Protein AF-A0A433JYF0-F1 (afdb_monomer_lite)

Radius of gyration: 20.06 Å; chains: 1; bounding box: 49×41×61 Å

pLDDT: mean 75.92, std 10.59, range [36.78, 89.0]

Secondary structure (DSSP, 8-state):
-----GGG--TT-HHHHHHHHHHHHHHHHHHHHHHHHHH----S-HHHHHHHHHHHHHHHHHHHHHHH-SS------HHHHHHHHIIIIIIHHHHHHHHHHHHHHS-HHHHHHHHHHHHHHHHHHHHHHT-PPPPHHHHHHHHHHHHHHHHHHHH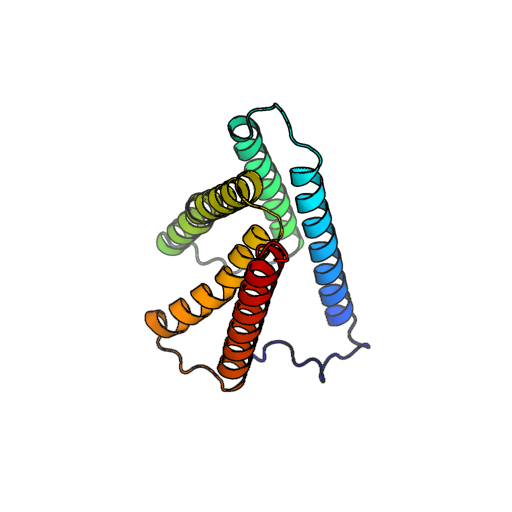HHHHTS---

Foldseek 3Di:
DDDDDVVPQPVPDPVSVVVVVVVVVVVVVVVVVLVCCQVCPDPDDPVVCVVVVLVVVVVVVVVVCVVVPVDDPDPPDPVVVVVCCCCSPVVVVVVVVVLSVCSVPDDPLSSVLVVLVVVLVVVVCCCVPVVDDDDPVNVVVSVVSVVVSVVSVVVVVVVPDDDD

Sequence (164 aa):
MVLFNPLDINWHDHNQLMGSAALLLSSILWALAILHVRFTASKSSIRELMPWHLLVGTIIIAISALFLEPHPIIHWTAFSIGLTLYIGIVATALAFWGAVEISQRFPAITTSLALTGVPIIGIICSLFLLGEKPSLFVLISLSMLIIGLICVIVGDYQEKKPNT

Structure (mmCIF, N/CA/C/O backbone):
data_AF-A0A433JYF0-F1
#
_entry.id   AF-A0A433JYF0-F1
#
loop_
_atom_site.group_PDB
_atom_site.id
_atom_site.type_symbol
_atom_site.label_atom_id
_atom_site.label_alt_id
_atom_site.label_comp_id
_atom_site.label_asym_id
_atom_site.label_entity_id
_atom_site.label_seq_id
_atom_site.pdbx_PDB_ins_code
_atom_site.Cartn_x
_atom_site.Cartn_y
_atom_site.Cartn_z
_atom_site.occupancy
_atom_site.B_iso_or_equiv
_atom_site.auth_seq_id
_atom_site.auth_comp_id
_atom_site.auth_asym_id
_atom_site.auth_atom_id
_atom_site.pdbx_PDB_model_num
ATOM 1 N N . MET A 1 1 ? 15.357 -13.493 -7.190 1.00 36.78 1 MET A N 1
ATOM 2 C CA . MET A 1 1 ? 14.942 -12.265 -6.485 1.00 36.78 1 MET A CA 1
ATOM 3 C C . MET A 1 1 ? 14.853 -12.598 -5.008 1.00 36.78 1 MET A C 1
ATOM 5 O O . MET A 1 1 ? 13.913 -13.264 -4.599 1.00 36.78 1 MET A O 1
ATOM 9 N N . VAL A 1 2 ? 15.893 -12.266 -4.244 1.00 38.47 2 VAL A N 1
ATOM 10 C CA . VAL A 1 2 ? 15.907 -12.481 -2.792 1.00 38.47 2 VAL A CA 1
ATOM 11 C C . VAL A 1 2 ? 15.173 -11.297 -2.176 1.00 38.47 2 VAL A C 1
ATOM 13 O O . VAL A 1 2 ? 15.643 -10.166 -2.225 1.00 38.47 2 VAL A O 1
ATOM 16 N N . LEU A 1 3 ? 13.961 -11.566 -1.703 1.00 49.19 3 LEU A N 1
ATOM 17 C CA . LEU A 1 3 ? 13.145 -10.653 -0.918 1.00 49.19 3 LEU A CA 1
ATOM 18 C C . LEU A 1 3 ? 13.937 -10.322 0.359 1.00 49.19 3 LEU A C 1
ATOM 20 O O . LEU A 1 3 ? 14.203 -11.241 1.122 1.00 49.19 3 LEU A O 1
ATOM 24 N N . PHE A 1 4 ? 14.374 -9.064 0.516 1.00 50.41 4 PHE A N 1
ATOM 25 C CA . PHE A 1 4 ? 14.951 -8.460 1.732 1.00 50.41 4 PHE A CA 1
ATOM 26 C C . PHE A 1 4 ? 15.444 -9.468 2.793 1.00 50.41 4 PHE A C 1
ATOM 28 O O . PHE A 1 4 ? 14.679 -9.884 3.662 1.00 50.41 4 PHE A O 1
ATOM 35 N N . ASN A 1 5 ? 16.724 -9.851 2.748 1.00 55.81 5 ASN A N 1
ATOM 36 C CA . ASN A 1 5 ? 17.350 -10.558 3.864 1.00 55.81 5 ASN A CA 1
ATOM 37 C C . ASN A 1 5 ? 17.793 -9.511 4.906 1.00 55.81 5 ASN A C 1
ATOM 39 O O . ASN A 1 5 ? 18.733 -8.765 4.633 1.00 55.81 5 ASN A O 1
ATOM 43 N N . PRO A 1 6 ? 17.155 -9.411 6.088 1.00 59.88 6 PRO A N 1
ATOM 44 C CA . PRO A 1 6 ? 17.517 -8.413 7.099 1.00 59.88 6 PRO A CA 1
ATOM 45 C C . PRO A 1 6 ? 18.937 -8.607 7.656 1.00 59.88 6 PRO A C 1
ATOM 47 O O . PRO A 1 6 ? 19.481 -7.690 8.264 1.00 59.88 6 PRO A O 1
ATOM 50 N N . LEU A 1 7 ? 19.545 -9.778 7.432 1.00 60.53 7 LEU A N 1
ATOM 51 C CA . LEU A 1 7 ? 20.930 -10.073 7.806 1.00 60.53 7 LEU A CA 1
ATOM 52 C C . LEU A 1 7 ? 21.963 -9.590 6.771 1.00 60.53 7 LEU A C 1
ATOM 54 O O . LEU A 1 7 ? 23.139 -9.517 7.108 1.00 60.53 7 LEU A O 1
ATOM 58 N N . ASP A 1 8 ? 21.534 -9.214 5.560 1.00 63.97 8 ASP A N 1
ATOM 59 C CA . ASP A 1 8 ? 22.399 -8.680 4.492 1.00 63.97 8 ASP A CA 1
ATOM 60 C C . ASP A 1 8 ? 22.304 -7.150 4.361 1.00 63.97 8 ASP A C 1
ATOM 62 O O . ASP A 1 8 ? 22.807 -6.582 3.389 1.00 63.97 8 ASP A O 1
ATOM 66 N N . ILE A 1 9 ? 21.655 -6.462 5.316 1.00 61.47 9 ILE A N 1
ATOM 67 C CA . ILE A 1 9 ? 21.584 -4.995 5.315 1.00 61.47 9 ILE A CA 1
ATOM 68 C C . ILE A 1 9 ? 22.996 -4.458 5.517 1.00 61.47 9 ILE A C 1
ATOM 70 O O . ILE A 1 9 ? 23.532 -4.414 6.629 1.00 61.47 9 ILE A O 1
ATOM 74 N N . ASN A 1 10 ? 23.602 -4.038 4.415 1.00 65.88 10 ASN A N 1
ATOM 75 C CA . ASN A 1 10 ? 24.906 -3.424 4.440 1.00 65.88 10 ASN A CA 1
ATOM 76 C C . ASN A 1 10 ? 24.709 -1.945 4.766 1.00 65.88 10 ASN A C 1
ATOM 78 O O . ASN A 1 10 ? 24.469 -1.125 3.885 1.00 65.88 10 ASN A O 1
ATOM 82 N N . TRP A 1 11 ? 24.806 -1.598 6.049 1.00 70.88 11 TRP A N 1
ATOM 83 C CA . TRP A 1 11 ? 24.655 -0.224 6.549 1.00 70.88 11 TRP A CA 1
ATOM 84 C C . TRP A 1 11 ? 25.672 0.772 5.961 1.00 70.88 11 TRP A C 1
ATOM 86 O O . TRP A 1 11 ? 25.529 1.977 6.156 1.00 70.88 11 TRP A O 1
ATOM 96 N N . HIS A 1 12 ? 26.690 0.281 5.248 1.00 71.06 12 HIS A N 1
ATOM 97 C CA . HIS A 1 12 ? 27.648 1.090 4.493 1.00 71.06 12 HIS A CA 1
ATOM 98 C C . HIS A 1 12 ? 27.217 1.391 3.048 1.00 71.06 12 HIS A C 1
ATOM 100 O O . HIS A 1 12 ? 27.844 2.226 2.397 1.00 71.06 12 HIS A O 1
ATOM 106 N N . ASP A 1 13 ? 26.172 0.742 2.531 1.00 78.12 13 ASP A N 1
ATOM 107 C CA . ASP A 1 13 ? 25.653 1.008 1.192 1.00 78.12 13 ASP A CA 1
ATOM 108 C C . ASP A 1 13 ? 24.651 2.172 1.235 1.00 78.12 13 ASP A C 1
ATOM 110 O O . ASP A 1 13 ? 23.533 2.060 1.751 1.00 78.12 13 ASP A O 1
ATOM 114 N N . HIS A 1 14 ? 25.063 3.315 0.681 1.00 75.75 14 HIS A N 1
ATOM 115 C CA . HIS A 1 14 ? 24.265 4.540 0.659 1.00 75.75 14 HIS A CA 1
ATOM 116 C C . HIS A 1 14 ? 22.902 4.334 -0.018 1.00 75.75 14 HIS A C 1
ATOM 118 O O . HIS A 1 14 ? 21.901 4.891 0.435 1.00 75.75 14 HIS A O 1
ATOM 124 N N . ASN A 1 15 ? 22.826 3.470 -1.036 1.00 78.06 15 ASN A N 1
ATOM 125 C CA . ASN A 1 15 ? 21.577 3.204 -1.749 1.00 78.06 15 ASN A CA 1
ATOM 126 C C . ASN A 1 15 ? 20.575 2.418 -0.887 1.00 78.06 15 ASN A C 1
ATOM 128 O O . ASN A 1 15 ? 19.383 2.730 -0.891 1.00 78.06 15 ASN A O 1
ATOM 132 N N . GLN A 1 16 ? 21.040 1.437 -0.103 1.00 77.31 16 GLN A N 1
ATOM 133 C CA . GLN A 1 16 ? 20.175 0.673 0.810 1.00 77.31 16 GLN A CA 1
ATOM 134 C C . GLN A 1 16 ? 19.666 1.538 1.966 1.00 77.31 16 GLN A C 1
ATOM 136 O O . GLN A 1 16 ? 18.502 1.425 2.368 1.00 77.31 16 GLN A O 1
ATOM 141 N N . LEU A 1 17 ? 20.514 2.439 2.469 1.00 81.62 17 LEU A N 1
ATOM 142 C CA . LEU A 1 17 ? 20.135 3.386 3.513 1.00 81.62 17 LEU A CA 1
ATOM 143 C C . LEU A 1 17 ? 19.091 4.391 3.006 1.00 81.62 17 LEU A C 1
ATOM 145 O O . LEU A 1 17 ? 18.078 4.604 3.674 1.00 81.62 17 LEU A O 1
ATOM 149 N N . MET A 1 18 ? 19.290 4.957 1.810 1.00 81.12 18 MET A N 1
ATOM 150 C CA . MET A 1 18 ? 18.315 5.856 1.181 1.00 81.12 18 MET A CA 1
ATOM 151 C C . MET A 1 18 ? 16.980 5.157 0.912 1.00 81.12 18 MET A C 1
ATOM 153 O O . MET A 1 18 ? 15.929 5.727 1.203 1.00 81.12 18 MET A O 1
ATOM 157 N N . GLY A 1 19 ? 17.004 3.912 0.426 1.00 80.00 19 GLY A N 1
ATOM 158 C CA . GLY A 1 19 ? 15.791 3.116 0.221 1.00 80.00 19 GLY A CA 1
ATOM 159 C C . GLY A 1 19 ? 15.031 2.867 1.526 1.00 80.00 19 GLY A C 1
ATOM 160 O O . GLY A 1 19 ? 13.823 3.086 1.599 1.00 80.00 19 GLY A O 1
ATOM 161 N N . SER A 1 20 ? 15.743 2.490 2.590 1.00 82.19 20 SER A N 1
ATOM 162 C CA . SER A 1 20 ? 15.147 2.257 3.913 1.00 82.19 20 SER A CA 1
ATOM 163 C C . SER A 1 20 ? 14.565 3.540 4.519 1.00 82.19 20 SER A C 1
ATOM 165 O O . SER A 1 20 ? 13.453 3.530 5.049 1.00 82.19 20 SER A O 1
ATOM 167 N N . ALA A 1 21 ? 15.271 4.667 4.390 1.00 84.56 21 ALA A N 1
ATOM 168 C CA . ALA A 1 21 ? 14.784 5.974 4.824 1.00 84.56 21 ALA A CA 1
ATOM 169 C C . ALA A 1 21 ? 13.539 6.417 4.035 1.00 84.56 21 ALA A C 1
ATOM 171 O O . ALA A 1 21 ? 12.586 6.924 4.630 1.00 84.56 21 ALA A O 1
ATOM 172 N N . ALA A 1 22 ? 13.507 6.176 2.721 1.00 83.62 22 ALA A N 1
ATOM 173 C CA . ALA A 1 22 ? 12.347 6.463 1.881 1.00 83.62 22 ALA A CA 1
ATOM 174 C C . ALA A 1 22 ? 11.126 5.618 2.280 1.00 83.62 22 ALA A C 1
ATOM 176 O O . ALA A 1 22 ? 10.020 6.153 2.370 1.00 83.62 22 ALA A O 1
ATOM 177 N N . LEU A 1 23 ? 11.314 4.329 2.590 1.00 85.06 23 LEU A N 1
ATOM 178 C CA . LEU A 1 23 ? 10.241 3.460 3.088 1.00 85.06 23 LEU A CA 1
ATOM 179 C C . LEU A 1 23 ? 9.685 3.946 4.433 1.00 85.06 23 LEU A C 1
ATOM 181 O O . LEU A 1 23 ? 8.465 4.020 4.604 1.00 85.06 23 LEU A O 1
ATOM 185 N N . LEU A 1 24 ? 10.557 4.331 5.370 1.00 86.12 24 LEU A N 1
ATOM 186 C CA . LEU A 1 24 ? 10.135 4.898 6.653 1.00 86.12 24 LEU A CA 1
ATOM 187 C C . LEU A 1 24 ? 9.361 6.203 6.461 1.00 86.12 24 LEU A C 1
ATOM 189 O O . LEU A 1 24 ? 8.266 6.347 7.005 1.00 86.12 24 LEU A O 1
ATOM 193 N N . LEU A 1 25 ? 9.874 7.121 5.641 1.00 87.06 25 LEU A N 1
ATOM 194 C CA . LEU A 1 25 ? 9.190 8.375 5.341 1.00 87.06 25 LEU A CA 1
ATOM 195 C C . LEU A 1 25 ? 7.819 8.122 4.702 1.00 87.06 25 LEU A C 1
ATOM 197 O O . LEU A 1 25 ? 6.826 8.711 5.126 1.00 87.06 25 LEU A O 1
ATOM 201 N N . SER A 1 26 ? 7.744 7.190 3.749 1.00 85.12 26 SER A N 1
ATOM 202 C CA . SER A 1 26 ? 6.485 6.760 3.136 1.00 85.12 26 SER A CA 1
ATOM 203 C C . SER A 1 26 ? 5.499 6.233 4.180 1.00 85.12 26 SER A C 1
ATOM 205 O O . SER A 1 26 ? 4.320 6.585 4.138 1.00 85.12 26 SER A O 1
ATOM 207 N N . SER A 1 27 ? 5.958 5.423 5.138 1.00 84.88 27 SER A N 1
ATOM 208 C CA . SER A 1 27 ? 5.092 4.891 6.197 1.00 84.88 27 SER A CA 1
ATOM 209 C C . SER A 1 27 ? 4.552 5.990 7.124 1.00 84.88 27 SER A C 1
ATOM 211 O O . SER A 1 27 ? 3.373 5.967 7.479 1.00 84.88 27 SER A O 1
ATOM 213 N N . ILE A 1 28 ? 5.373 6.997 7.451 1.00 86.69 28 ILE A N 1
ATOM 214 C CA . ILE A 1 28 ? 4.975 8.152 8.269 1.00 86.69 28 ILE A CA 1
ATOM 215 C C . ILE A 1 28 ? 3.949 9.004 7.520 1.00 86.69 28 ILE A C 1
ATOM 217 O O . ILE A 1 28 ? 2.912 9.350 8.085 1.00 86.69 28 ILE A O 1
ATOM 221 N N . LEU A 1 29 ? 4.203 9.309 6.243 1.00 86.38 29 LEU A N 1
ATOM 222 C CA . LEU A 1 29 ? 3.270 10.057 5.396 1.00 86.38 29 LEU A CA 1
ATOM 223 C C . LEU A 1 29 ? 1.918 9.346 5.292 1.00 86.38 29 LEU A C 1
ATOM 225 O O . LEU A 1 29 ? 0.872 9.985 5.413 1.00 86.38 29 LEU A O 1
ATOM 229 N N . TRP A 1 30 ? 1.929 8.022 5.136 1.00 82.19 30 TRP A N 1
ATOM 230 C CA . TRP A 1 30 ? 0.709 7.222 5.100 1.00 82.19 30 TRP A CA 1
ATOM 231 C C . TRP A 1 30 ? -0.042 7.232 6.438 1.00 82.19 30 TRP A C 1
ATOM 233 O O . TRP A 1 30 ? -1.259 7.423 6.465 1.00 82.19 30 TRP A O 1
ATOM 243 N N . ALA A 1 31 ? 0.667 7.095 7.561 1.00 80.56 31 ALA A N 1
ATOM 244 C CA . ALA A 1 31 ? 0.063 7.188 8.888 1.00 80.56 31 ALA A CA 1
ATOM 245 C C . ALA A 1 31 ? -0.586 8.565 9.122 1.00 80.56 31 ALA A C 1
ATOM 247 O O . ALA A 1 31 ? -1.727 8.638 9.583 1.00 80.56 31 ALA A O 1
ATOM 248 N N . LEU A 1 32 ? 0.094 9.652 8.738 1.00 82.69 32 LEU A N 1
ATOM 249 C CA . LEU A 1 32 ? -0.454 11.010 8.791 1.00 82.69 32 LEU A CA 1
ATOM 250 C C . LEU A 1 32 ? -1.694 11.162 7.903 1.00 82.69 32 LEU A C 1
ATOM 252 O O . LEU A 1 32 ? -2.669 11.771 8.338 1.00 82.69 32 LEU A O 1
ATOM 256 N N . ALA A 1 33 ? -1.699 10.576 6.702 1.00 76.25 33 ALA A N 1
ATOM 257 C CA . ALA A 1 33 ? -2.859 10.593 5.814 1.00 76.25 33 ALA A CA 1
ATOM 258 C C . ALA A 1 33 ? -4.078 9.895 6.445 1.00 76.25 33 ALA A C 1
ATOM 260 O O . ALA A 1 33 ? -5.180 10.448 6.420 1.00 76.25 33 ALA A O 1
ATOM 261 N N . ILE A 1 34 ? -3.890 8.730 7.077 1.00 71.31 34 ILE A N 1
ATOM 262 C CA . ILE A 1 34 ? -4.963 8.028 7.803 1.00 71.31 34 ILE A CA 1
ATOM 263 C C . ILE A 1 34 ? -5.487 8.887 8.960 1.00 71.31 34 ILE A C 1
ATOM 265 O O . ILE A 1 34 ? -6.702 9.013 9.125 1.00 71.31 34 ILE A O 1
ATOM 269 N N . LEU A 1 35 ? -4.594 9.484 9.758 1.00 77.19 35 LEU A N 1
ATOM 270 C CA . LEU A 1 35 ? -4.988 10.356 10.869 1.00 77.19 35 LEU A CA 1
ATOM 271 C C . LEU A 1 35 ? -5.760 11.577 10.359 1.00 77.19 35 LEU A C 1
ATOM 273 O O . LEU A 1 35 ? -6.816 11.889 10.900 1.00 77.19 35 LEU A O 1
ATOM 277 N N . HIS A 1 36 ? -5.292 12.217 9.288 1.00 75.94 36 HIS A N 1
ATOM 278 C CA . HIS A 1 36 ? -5.974 13.348 8.667 1.00 75.94 36 HIS A CA 1
ATOM 279 C C . HIS A 1 36 ? -7.387 12.967 8.203 1.00 75.94 36 HIS A C 1
ATOM 281 O O . HIS A 1 36 ? -8.345 13.647 8.552 1.00 75.94 36 HIS A O 1
ATOM 287 N N . VAL A 1 37 ? -7.556 11.843 7.498 1.00 69.81 37 VAL A N 1
ATOM 288 C CA . VAL A 1 37 ? -8.885 11.363 7.067 1.00 69.81 37 VAL A CA 1
ATOM 289 C C . VAL A 1 37 ? -9.798 11.045 8.258 1.00 69.81 37 VAL A C 1
ATOM 291 O O . VAL A 1 37 ? -11.000 11.292 8.189 1.00 69.81 37 VAL A O 1
ATOM 294 N N . ARG A 1 38 ? -9.249 10.516 9.357 1.00 68.44 38 ARG A N 1
ATOM 295 C CA . ARG A 1 38 ? -10.025 10.175 10.560 1.00 68.44 38 ARG A CA 1
ATOM 296 C C . ARG A 1 38 ? -10.442 11.396 11.380 1.00 68.44 38 ARG A C 1
ATOM 298 O O . ARG A 1 38 ? -11.583 11.456 11.826 1.00 68.44 38 ARG A O 1
ATOM 305 N N . PHE A 1 39 ? -9.530 12.339 11.613 1.00 68.81 39 PHE A N 1
ATOM 306 C CA . PHE A 1 39 ? -9.793 13.517 12.449 1.00 68.81 39 PHE A CA 1
ATOM 307 C C . PHE A 1 39 ? -10.500 14.631 11.685 1.00 68.81 39 PHE A C 1
ATOM 309 O O . PHE A 1 39 ? -11.314 15.359 12.253 1.00 68.81 39 PHE A O 1
ATOM 316 N N . THR A 1 40 ? -10.244 14.749 10.386 1.00 67.88 40 THR A N 1
ATOM 317 C CA . THR A 1 40 ? -10.979 15.645 9.503 1.00 67.88 40 THR A CA 1
ATOM 318 C C . THR A 1 40 ? -12.183 14.890 8.953 1.00 67.88 40 THR A C 1
ATOM 320 O O . THR A 1 40 ? -12.230 14.524 7.780 1.00 67.88 40 THR A O 1
ATOM 323 N N . ALA A 1 41 ? -13.177 14.660 9.819 1.00 57.97 41 ALA A N 1
ATOM 324 C CA . ALA A 1 41 ? -14.519 14.231 9.429 1.00 57.97 41 ALA A CA 1
ATOM 325 C C . ALA A 1 41 ? -15.170 15.350 8.597 1.00 57.97 41 ALA A C 1
ATOM 327 O O . ALA A 1 41 ? -15.942 16.177 9.087 1.00 57.97 41 ALA A O 1
ATOM 328 N N . SER A 1 42 ? -14.746 15.455 7.341 1.00 53.03 42 SER A N 1
ATOM 329 C CA . SER A 1 42 ? -15.106 16.562 6.475 1.00 53.03 42 SER A CA 1
ATOM 330 C C . SER A 1 42 ? -16.558 16.410 6.038 1.00 53.03 42 SER A C 1
ATOM 332 O O . SER A 1 42 ? -16.953 15.384 5.490 1.00 53.03 42 SER A O 1
ATOM 334 N N . LYS A 1 43 ? -17.352 17.462 6.257 1.00 53.94 43 LYS A N 1
ATOM 335 C CA . LYS A 1 43 ? -18.725 17.604 5.743 1.00 53.94 43 LYS A CA 1
ATOM 336 C C . LYS A 1 43 ? -18.777 17.779 4.215 1.00 53.94 43 LYS A C 1
ATOM 338 O O . LYS A 1 43 ? -19.865 17.866 3.655 1.00 53.94 43 LYS A O 1
ATOM 343 N N . SER A 1 44 ? -17.623 17.849 3.549 1.00 55.50 44 SER A N 1
ATOM 344 C CA . SER A 1 44 ? -17.523 17.974 2.097 1.00 55.50 44 SER A CA 1
ATOM 345 C C . SER A 1 44 ? -17.637 16.620 1.409 1.00 55.50 44 SER A C 1
ATOM 347 O O . SER A 1 44 ? -17.073 15.622 1.855 1.00 55.50 44 SER A O 1
ATOM 349 N N . SER A 1 45 ? -18.347 16.610 0.283 1.00 60.19 45 SER A N 1
ATOM 350 C CA . SER A 1 45 ? -18.505 15.468 -0.613 1.00 60.19 45 SER A CA 1
ATOM 351 C C . SER A 1 45 ? -17.139 14.856 -0.965 1.00 60.19 45 SER A C 1
ATOM 353 O O . SER A 1 45 ? -16.433 15.334 -1.849 1.00 60.19 45 SER A O 1
ATOM 355 N N . ILE A 1 46 ? -16.757 13.762 -0.295 1.00 61.75 46 ILE A N 1
ATOM 356 C CA . ILE A 1 46 ? -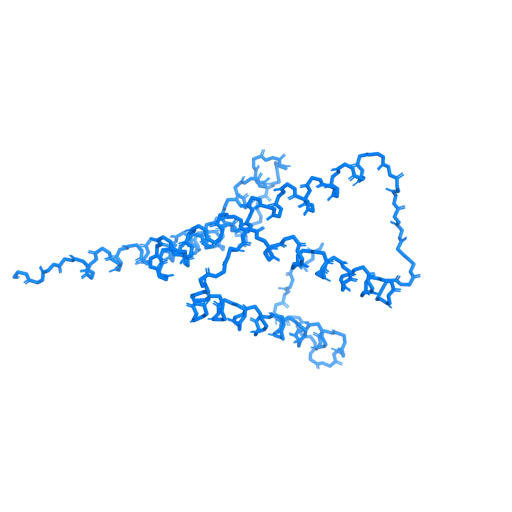15.581 12.930 -0.636 1.00 61.75 46 ILE A CA 1
ATOM 357 C C . ILE A 1 46 ? -15.571 12.554 -2.128 1.00 61.75 46 ILE A C 1
ATOM 359 O O . ILE A 1 46 ? -14.515 12.393 -2.734 1.00 61.75 46 ILE A O 1
ATOM 363 N N . ARG A 1 47 ? -16.761 12.496 -2.734 1.00 61.94 47 ARG A N 1
ATOM 364 C CA . ARG A 1 47 ? -16.989 12.235 -4.153 1.00 61.94 47 ARG A CA 1
ATOM 365 C C . ARG A 1 47 ? -16.472 13.349 -5.071 1.00 61.94 47 ARG A C 1
ATOM 367 O O . ARG A 1 47 ? -16.070 13.046 -6.187 1.00 61.94 47 ARG A O 1
ATOM 374 N N . GLU A 1 48 ? -16.458 14.601 -4.616 1.00 67.31 48 GLU A N 1
ATOM 375 C CA . GLU A 1 48 ? -15.968 15.754 -5.390 1.00 67.31 48 GLU A CA 1
ATOM 376 C C . GLU A 1 48 ? -14.453 15.950 -5.265 1.00 67.31 48 GLU A C 1
ATOM 378 O O . GLU A 1 48 ? -13.809 16.365 -6.226 1.00 67.31 48 GLU A O 1
ATOM 383 N N . LEU A 1 49 ? -13.857 15.614 -4.114 1.00 69.38 49 LEU A N 1
ATOM 384 C CA . LEU A 1 49 ? -12.415 15.789 -3.892 1.00 69.38 49 LEU A CA 1
ATOM 385 C C . LEU A 1 49 ? -11.571 14.617 -4.421 1.00 69.38 49 LEU A C 1
ATOM 387 O O . LEU A 1 49 ? -10.418 14.818 -4.802 1.00 69.38 49 LEU A O 1
ATOM 391 N N . MET A 1 50 ? -12.123 13.400 -4.462 1.00 73.56 50 MET A N 1
ATOM 392 C CA . MET A 1 50 ? -11.414 12.196 -4.922 1.00 73.56 50 MET A CA 1
ATOM 393 C C . MET A 1 50 ? -10.800 12.316 -6.330 1.00 73.56 50 MET A C 1
ATOM 395 O O . MET A 1 50 ? -9.624 11.977 -6.477 1.00 73.56 50 MET A O 1
ATOM 399 N N . PRO A 1 51 ? -11.529 12.798 -7.360 1.00 75.94 51 PRO A N 1
ATOM 400 C CA . PRO A 1 51 ? -10.978 12.929 -8.707 1.00 75.94 51 PRO A CA 1
ATOM 401 C C . PRO A 1 51 ? -9.771 13.865 -8.735 1.00 75.94 51 PRO A C 1
ATOM 403 O O . PRO A 1 51 ? -8.770 13.564 -9.377 1.00 75.94 51 PRO A O 1
ATOM 406 N N . TRP A 1 52 ? -9.840 14.971 -7.988 1.00 77.56 52 TRP A N 1
ATOM 407 C CA . TRP A 1 52 ? -8.743 15.928 -7.893 1.00 77.56 52 TRP A CA 1
ATOM 408 C C . TRP A 1 52 ? -7.530 15.340 -7.168 1.00 77.56 52 TRP A C 1
ATOM 410 O O . TRP A 1 52 ? -6.400 15.531 -7.605 1.00 77.56 52 TRP A O 1
ATOM 420 N N . HIS A 1 53 ? -7.752 14.559 -6.108 1.00 80.38 53 HIS A N 1
ATOM 421 C CA . HIS A 1 53 ? -6.676 13.884 -5.381 1.00 80.38 53 HIS A CA 1
ATOM 422 C C . HIS A 1 53 ? -5.943 12.864 -6.264 1.00 80.38 53 HIS A C 1
ATOM 424 O O . HIS A 1 53 ? -4.713 12.836 -6.289 1.00 80.38 53 HIS A O 1
ATOM 430 N N . LEU A 1 54 ? -6.692 12.064 -7.029 1.00 80.19 54 LEU A N 1
ATOM 431 C CA . LEU A 1 54 ? -6.121 11.112 -7.982 1.00 80.19 54 LEU A CA 1
ATOM 432 C C . LEU A 1 54 ? -5.385 11.823 -9.120 1.00 80.19 54 LEU A C 1
ATOM 434 O O . LEU A 1 54 ? -4.316 11.371 -9.522 1.00 80.19 54 LEU A O 1
ATOM 438 N N . LEU A 1 55 ? -5.913 12.948 -9.610 1.00 82.88 55 LEU A N 1
ATOM 439 C CA . LEU A 1 55 ? -5.284 13.736 -10.669 1.00 82.88 55 LEU A CA 1
ATOM 440 C C . LEU A 1 55 ? -3.957 14.340 -10.194 1.00 82.88 55 LEU A C 1
ATOM 442 O O . LEU A 1 55 ? -2.935 14.155 -10.851 1.00 82.88 55 LEU A O 1
ATOM 446 N N . VAL A 1 56 ? -3.941 14.987 -9.025 1.00 85.56 56 VAL A N 1
ATOM 447 C CA . VAL A 1 56 ? -2.713 15.535 -8.429 1.00 85.56 56 VAL A CA 1
ATOM 448 C C . VAL A 1 56 ? -1.706 14.422 -8.130 1.00 85.56 56 VAL A C 1
ATOM 450 O O . VAL A 1 56 ? -0.538 14.555 -8.488 1.00 85.56 56 VAL A O 1
ATOM 453 N N . GLY A 1 57 ? -2.146 13.301 -7.549 1.00 84.00 57 GLY A N 1
ATOM 454 C CA . GLY A 1 57 ? -1.284 12.143 -7.300 1.00 84.00 57 GLY A CA 1
ATOM 455 C C . GLY A 1 57 ? -0.678 11.575 -8.586 1.00 84.00 57 GLY A C 1
ATOM 456 O O . GLY A 1 57 ? 0.522 11.318 -8.638 1.00 84.00 57 GLY A O 1
ATOM 457 N N . THR A 1 58 ? -1.478 11.466 -9.650 1.00 83.69 58 THR A N 1
ATOM 458 C CA . THR A 1 58 ? -1.013 11.016 -10.971 1.00 83.69 58 THR A CA 1
ATOM 459 C C . THR A 1 58 ? 0.030 11.969 -11.545 1.00 83.69 58 THR A C 1
ATOM 461 O O . THR A 1 58 ? 1.055 11.511 -12.038 1.00 83.69 58 THR A O 1
ATOM 464 N N . ILE A 1 59 ? -0.188 13.286 -11.452 1.00 86.69 59 ILE A N 1
ATOM 465 C CA . ILE A 1 59 ? 0.780 14.289 -11.918 1.00 86.69 59 ILE A CA 1
ATOM 466 C C . ILE A 1 59 ? 2.092 14.177 -11.139 1.00 86.69 59 ILE A C 1
ATOM 468 O O . ILE A 1 59 ? 3.155 14.151 -11.753 1.00 86.69 59 ILE A O 1
ATOM 472 N N . ILE A 1 60 ? 2.031 14.077 -9.808 1.00 87.62 60 ILE A N 1
ATOM 473 C CA . ILE A 1 60 ? 3.229 13.954 -8.968 1.00 87.62 60 ILE A CA 1
ATOM 474 C C . ILE A 1 60 ? 4.009 12.690 -9.342 1.00 87.62 60 ILE A C 1
ATOM 476 O O . ILE A 1 60 ? 5.204 12.780 -9.603 1.00 87.62 60 ILE A O 1
ATOM 480 N N . ILE A 1 61 ? 3.336 11.539 -9.440 1.00 85.12 61 ILE A N 1
ATOM 481 C CA . ILE A 1 61 ? 3.975 10.268 -9.814 1.00 85.12 61 ILE A CA 1
ATOM 482 C C . ILE A 1 61 ? 4.564 10.345 -11.227 1.00 85.12 61 ILE A C 1
ATOM 484 O O . ILE A 1 61 ? 5.692 9.905 -11.429 1.00 85.12 61 ILE A O 1
ATOM 488 N N . ALA A 1 62 ? 3.849 10.931 -12.192 1.00 85.06 62 ALA A N 1
ATOM 489 C CA . ALA A 1 62 ? 4.334 11.079 -13.563 1.00 85.06 62 ALA A CA 1
ATOM 490 C C . ALA A 1 62 ? 5.590 11.960 -13.633 1.00 85.06 62 ALA A C 1
ATOM 492 O O . ALA A 1 62 ? 6.556 11.605 -14.303 1.00 85.06 62 ALA A O 1
ATOM 493 N N . ILE A 1 63 ? 5.606 13.078 -12.903 1.00 87.06 63 ILE A N 1
ATOM 494 C CA . ILE A 1 63 ? 6.781 13.948 -12.802 1.00 87.06 63 ILE A CA 1
ATOM 495 C C . ILE A 1 63 ? 7.939 13.193 -12.138 1.00 87.06 63 ILE A C 1
ATOM 497 O O . ILE A 1 63 ? 9.050 13.198 -12.662 1.00 87.06 63 ILE A O 1
ATOM 501 N N . SER A 1 64 ? 7.692 12.508 -11.020 1.00 84.69 64 SER A N 1
ATOM 502 C CA . SER A 1 64 ? 8.712 11.705 -10.339 1.00 84.69 64 SER A CA 1
ATOM 503 C C . SER A 1 64 ? 9.289 10.617 -11.244 1.00 84.69 64 SER A C 1
ATOM 505 O O . SER A 1 64 ? 10.505 10.455 -11.269 1.00 84.69 64 SER A O 1
ATOM 507 N N . ALA A 1 65 ? 8.455 9.926 -12.025 1.00 83.19 65 ALA A N 1
ATOM 508 C CA . ALA A 1 65 ? 8.900 8.912 -12.978 1.00 83.19 65 ALA A CA 1
ATOM 509 C C . ALA A 1 65 ? 9.842 9.503 -14.041 1.00 83.19 65 ALA A C 1
ATOM 511 O O . ALA A 1 65 ? 10.889 8.924 -14.311 1.00 83.19 65 ALA A O 1
ATOM 512 N N . LEU A 1 66 ? 9.538 10.695 -14.571 1.00 81.75 66 LEU A N 1
ATOM 513 C CA . LEU A 1 66 ? 10.396 11.372 -15.554 1.00 81.75 66 LEU A CA 1
ATOM 514 C C . LEU A 1 66 ? 11.788 11.731 -15.008 1.00 81.75 66 LEU A C 1
ATOM 516 O O . LEU A 1 66 ? 12.750 11.752 -15.771 1.00 81.75 66 LEU A O 1
ATOM 520 N N . PHE A 1 67 ? 11.904 12.027 -13.711 1.00 83.44 67 PHE A N 1
ATOM 521 C CA . PHE A 1 67 ? 13.186 12.374 -13.088 1.00 83.44 67 PHE A CA 1
ATOM 522 C C . PHE A 1 67 ? 13.958 11.160 -12.553 1.00 83.44 67 PHE A C 1
ATOM 524 O O . PHE A 1 67 ? 15.188 11.178 -12.556 1.00 83.44 67 PHE A O 1
ATOM 531 N N . LEU A 1 68 ? 13.257 10.133 -12.066 1.00 81.19 68 LEU A N 1
ATOM 532 C CA . LEU A 1 68 ? 13.858 8.975 -11.394 1.00 81.19 68 LEU A CA 1
ATOM 533 C C . LEU A 1 68 ? 14.174 7.815 -12.345 1.00 81.19 68 LEU A C 1
ATOM 535 O O . LEU A 1 68 ? 15.048 7.011 -12.027 1.00 81.19 68 LEU A O 1
ATOM 539 N N . GLU A 1 69 ? 13.514 7.733 -13.503 1.00 76.38 69 GLU A N 1
ATOM 540 C CA . GLU A 1 69 ? 13.778 6.723 -14.532 1.00 76.38 69 GLU A CA 1
ATOM 541 C C . GLU A 1 69 ? 14.312 7.392 -15.807 1.00 76.38 69 GLU A C 1
ATOM 543 O O . GLU A 1 69 ? 13.539 7.791 -16.675 1.00 76.38 69 GLU A O 1
ATOM 548 N N . PRO A 1 70 ? 15.645 7.506 -15.972 1.00 62.69 70 PRO A N 1
ATOM 549 C CA . PRO A 1 70 ? 16.224 8.186 -17.125 1.00 62.69 70 PRO A CA 1
ATOM 550 C C . PRO A 1 70 ? 15.957 7.477 -18.461 1.00 62.69 70 PRO A C 1
ATOM 552 O O . PRO A 1 70 ? 15.961 8.142 -19.492 1.00 62.69 70 PRO A O 1
ATOM 555 N N . HIS A 1 71 ? 15.790 6.144 -18.470 1.00 63.78 71 HIS A N 1
ATOM 556 C CA . HIS A 1 71 ? 15.568 5.308 -19.667 1.00 63.78 71 HIS A CA 1
ATOM 557 C C . HIS A 1 71 ? 14.583 4.155 -19.371 1.00 63.78 71 HIS A C 1
ATOM 559 O O . HIS A 1 71 ? 15.001 2.999 -19.241 1.00 63.78 71 HIS A O 1
ATOM 565 N N . PRO A 1 72 ? 13.273 4.423 -19.244 1.00 69.62 72 PRO A N 1
ATOM 566 C CA . PRO A 1 72 ? 12.303 3.369 -18.999 1.00 69.62 72 PRO A CA 1
ATOM 567 C C . PRO A 1 72 ? 12.080 2.567 -20.292 1.00 69.62 72 PRO A C 1
ATOM 569 O O . PRO A 1 72 ? 11.649 3.099 -21.318 1.00 69.62 72 PRO A O 1
ATOM 572 N N . ILE A 1 73 ? 12.379 1.265 -20.262 1.00 71.38 73 ILE A N 1
ATOM 573 C CA . ILE A 1 73 ? 12.069 0.346 -21.367 1.00 71.38 73 ILE A CA 1
ATOM 574 C C . ILE A 1 73 ? 10.575 0.020 -21.286 1.00 71.38 73 ILE A C 1
ATOM 576 O O . ILE A 1 73 ? 10.164 -0.966 -20.676 1.00 71.38 73 ILE A O 1
ATOM 580 N N . ILE A 1 74 ? 9.743 0.885 -21.866 1.00 72.00 74 ILE A N 1
ATOM 581 C CA . ILE A 1 74 ? 8.291 0.690 -21.880 1.00 72.00 74 ILE A CA 1
ATOM 582 C C . ILE A 1 74 ? 7.899 0.001 -23.182 1.00 72.00 74 ILE A C 1
ATOM 584 O O . ILE A 1 74 ? 7.920 0.589 -24.265 1.00 72.00 74 ILE A O 1
ATOM 588 N N . HIS A 1 75 ? 7.482 -1.258 -23.070 1.00 80.00 75 HIS A N 1
ATOM 589 C CA . HIS A 1 75 ? 6.827 -1.962 -24.164 1.00 80.00 75 HIS A CA 1
ATOM 590 C C . HIS A 1 75 ? 5.372 -1.491 -24.264 1.00 80.00 75 HIS A C 1
ATOM 592 O O . HIS A 1 75 ? 4.470 -2.038 -23.619 1.00 80.00 75 HIS A O 1
ATOM 598 N N . TRP A 1 76 ? 5.154 -0.453 -25.071 1.00 81.00 76 TRP A N 1
ATOM 599 C CA . TRP A 1 76 ? 3.833 0.087 -25.387 1.00 81.00 76 TRP A CA 1
ATOM 600 C C . TRP A 1 76 ? 3.034 -0.907 -26.234 1.00 81.00 76 TRP A C 1
ATOM 602 O O . TRP A 1 76 ? 3.012 -0.843 -27.460 1.00 81.00 76 TRP A O 1
ATOM 612 N N . THR A 1 77 ? 2.381 -1.857 -25.571 1.00 88.88 77 THR A N 1
ATOM 613 C CA . THR A 1 77 ? 1.406 -2.758 -26.193 1.00 88.88 77 THR A CA 1
ATOM 614 C C . THR A 1 77 ? -0.002 -2.377 -25.744 1.00 88.88 77 THR A C 1
ATOM 616 O O . THR A 1 77 ? -0.187 -1.848 -24.646 1.00 88.88 77 THR A O 1
ATOM 619 N N . ALA A 1 78 ? -1.015 -2.669 -26.567 1.00 87.44 78 ALA A N 1
ATOM 620 C CA . ALA A 1 78 ? -2.416 -2.454 -26.188 1.00 87.44 78 ALA A CA 1
ATOM 621 C C . ALA A 1 78 ? -2.775 -3.187 -24.882 1.00 87.44 78 ALA A C 1
ATOM 623 O O . ALA A 1 78 ? -3.550 -2.678 -24.076 1.00 87.44 78 ALA A O 1
ATOM 624 N N . PHE A 1 79 ? -2.148 -4.344 -24.644 1.00 87.81 79 PHE A N 1
ATOM 625 C CA . PHE A 1 79 ? -2.265 -5.085 -23.395 1.00 87.81 79 PHE A CA 1
ATOM 626 C C . PHE A 1 79 ? -1.668 -4.319 -22.207 1.00 87.81 79 PHE A C 1
ATOM 628 O O . PHE A 1 79 ? -2.366 -4.128 -21.217 1.00 87.81 79 PHE A O 1
ATOM 635 N N . SER A 1 80 ? -0.430 -3.816 -22.312 1.00 85.00 80 SER A N 1
ATOM 636 C CA . SER A 1 80 ? 0.209 -3.021 -21.249 1.00 85.00 80 SER A CA 1
ATOM 637 C C . SER A 1 80 ? -0.619 -1.782 -20.896 1.00 85.00 80 SER A C 1
ATOM 639 O O . SER A 1 80 ? -0.826 -1.488 -19.724 1.00 85.00 80 SER A O 1
ATOM 641 N N . ILE A 1 81 ? -1.140 -1.076 -21.905 1.00 87.06 81 ILE A N 1
ATOM 642 C CA . ILE A 1 81 ? -1.991 0.108 -21.705 1.00 87.06 81 ILE A CA 1
ATOM 643 C C . ILE A 1 81 ? -3.305 -0.285 -21.020 1.00 87.06 81 ILE A C 1
ATOM 645 O O . ILE A 1 81 ? -3.704 0.354 -20.047 1.00 87.06 81 ILE A O 1
ATOM 649 N N . GLY A 1 82 ? -3.960 -1.349 -21.494 1.00 89.00 82 GLY A N 1
ATOM 650 C CA . GLY A 1 82 ? -5.188 -1.864 -20.890 1.00 89.00 82 GLY A CA 1
ATOM 651 C C . GLY A 1 82 ? -4.990 -2.285 -19.434 1.00 89.00 82 GLY A C 1
ATOM 652 O O . GLY A 1 82 ? -5.816 -1.959 -18.584 1.00 89.00 82 GLY A O 1
ATOM 653 N N . LEU A 1 83 ? -3.865 -2.933 -19.126 1.00 87.19 83 LEU A N 1
ATOM 654 C CA . LEU A 1 83 ? -3.505 -3.337 -17.770 1.00 87.19 83 LEU A CA 1
ATOM 655 C C . LEU A 1 83 ? -3.256 -2.121 -16.867 1.00 87.19 83 LEU A C 1
ATOM 657 O O . LEU A 1 83 ? -3.783 -2.071 -15.757 1.00 87.19 83 LEU A O 1
ATOM 661 N N . THR A 1 84 ? -2.522 -1.114 -17.349 1.00 85.81 84 THR A N 1
ATOM 662 C CA . THR A 1 84 ? -2.281 0.134 -16.610 1.00 85.81 84 THR A CA 1
ATOM 663 C C . THR A 1 84 ? -3.579 0.889 -16.339 1.00 85.81 84 THR A C 1
ATOM 665 O O . THR A 1 84 ? -3.776 1.369 -15.227 1.00 85.81 84 THR A O 1
ATOM 668 N N . LEU A 1 85 ? -4.496 0.962 -17.307 1.00 87.06 85 LEU A N 1
ATOM 669 C CA . LEU A 1 85 ? -5.810 1.583 -17.105 1.00 87.06 85 LEU A CA 1
ATOM 670 C C . LEU A 1 85 ? -6.663 0.793 -16.108 1.00 87.06 85 LEU A C 1
ATOM 672 O O . LEU A 1 85 ? -7.305 1.385 -15.239 1.00 87.06 85 LEU A O 1
ATOM 676 N N . TYR A 1 86 ? -6.646 -0.537 -16.201 1.00 86.44 86 TYR A N 1
ATOM 677 C CA . TYR A 1 86 ? -7.363 -1.406 -15.276 1.00 86.44 86 TYR A CA 1
ATOM 678 C C . TYR A 1 86 ? -6.860 -1.238 -13.836 1.00 86.44 86 TYR A C 1
ATOM 680 O O . TYR A 1 86 ? -7.654 -0.971 -12.934 1.00 86.44 86 TYR A O 1
ATOM 688 N N . ILE A 1 87 ? -5.548 -1.334 -13.614 1.00 84.69 87 ILE A N 1
ATOM 689 C CA . ILE A 1 87 ? -4.960 -1.191 -12.277 1.00 84.69 87 ILE A CA 1
ATOM 690 C C . ILE A 1 87 ? -5.107 0.256 -11.787 1.00 84.69 87 ILE A C 1
ATOM 692 O O . ILE A 1 87 ? -5.555 0.489 -10.667 1.00 84.69 87 ILE A O 1
ATOM 696 N N . GLY A 1 88 ? -4.785 1.231 -12.635 1.00 82.75 88 GLY A N 1
ATOM 697 C CA . GLY A 1 88 ? -4.768 2.646 -12.279 1.00 82.75 88 GLY A CA 1
ATOM 698 C C . GLY A 1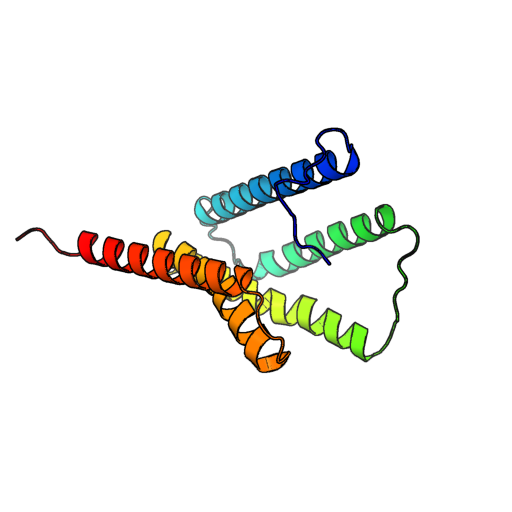 88 ? -6.146 3.208 -11.941 1.00 82.75 88 GLY A C 1
ATOM 699 O O . GLY A 1 88 ? -6.266 3.949 -10.969 1.00 82.75 88 GLY A O 1
ATOM 700 N N . ILE A 1 89 ? -7.184 2.842 -12.697 1.00 83.62 89 ILE A N 1
ATOM 701 C CA . ILE A 1 89 ? -8.537 3.380 -12.505 1.00 83.62 89 ILE A CA 1
ATOM 702 C C . ILE A 1 89 ? -9.398 2.400 -11.714 1.00 83.62 89 ILE A C 1
ATOM 704 O O . ILE A 1 89 ? -9.881 2.745 -10.639 1.00 83.62 89 ILE A O 1
ATOM 708 N N . VAL A 1 90 ? -9.606 1.186 -12.232 1.00 82.19 90 VAL A N 1
ATOM 709 C CA . VAL A 1 90 ? -10.606 0.255 -11.685 1.00 82.19 90 VAL A CA 1
ATOM 710 C C . VAL A 1 90 ? -10.158 -0.290 -10.333 1.00 82.19 90 VAL A C 1
ATOM 712 O O . VAL A 1 90 ? -10.904 -0.184 -9.358 1.00 82.19 90 VAL A O 1
ATOM 715 N N . ALA A 1 91 ? -8.937 -0.826 -10.244 1.00 83.12 91 ALA A N 1
ATOM 716 C CA . ALA A 1 91 ? -8.440 -1.396 -8.992 1.00 83.12 91 ALA A CA 1
ATOM 717 C C . ALA A 1 91 ? -8.266 -0.316 -7.913 1.00 83.12 91 ALA A C 1
ATOM 719 O O . ALA A 1 91 ? -8.725 -0.502 -6.786 1.00 83.12 91 ALA A O 1
ATOM 720 N N . THR A 1 92 ? -7.691 0.839 -8.264 1.00 82.00 92 THR A N 1
ATOM 721 C CA . THR A 1 92 ? -7.547 1.979 -7.344 1.00 82.00 92 THR A CA 1
ATOM 722 C C . THR A 1 92 ? -8.896 2.491 -6.846 1.00 82.00 92 THR A C 1
ATOM 724 O O . THR A 1 92 ? -9.063 2.677 -5.642 1.00 82.00 92 THR A O 1
ATOM 727 N N . ALA A 1 93 ? -9.880 2.692 -7.731 1.00 80.50 93 ALA A N 1
ATOM 728 C CA . ALA A 1 93 ? -11.197 3.184 -7.331 1.00 80.50 93 ALA A CA 1
ATOM 729 C C . ALA A 1 93 ? -11.892 2.217 -6.364 1.00 80.50 93 ALA A C 1
ATOM 731 O O . ALA A 1 93 ? -12.419 2.658 -5.342 1.00 80.50 93 ALA A O 1
ATOM 732 N N . LEU A 1 94 ? -11.847 0.911 -6.645 1.00 81.19 94 LEU A N 1
ATOM 733 C CA . LEU A 1 94 ? -12.403 -0.114 -5.760 1.00 81.19 94 LEU A CA 1
ATOM 734 C C . LEU A 1 94 ? -11.671 -0.167 -4.413 1.00 81.19 94 LEU A C 1
ATOM 736 O O . LEU A 1 94 ? -12.322 -0.211 -3.370 1.00 81.19 94 LEU A O 1
ATOM 740 N N . ALA A 1 95 ? -10.336 -0.115 -4.422 1.00 81.38 95 ALA A N 1
ATOM 741 C CA . ALA A 1 95 ? -9.524 -0.153 -3.210 1.00 81.38 95 ALA A CA 1
ATOM 742 C C . ALA A 1 95 ? -9.775 1.064 -2.309 1.00 81.38 95 ALA A C 1
ATOM 744 O O . ALA A 1 95 ? -10.019 0.907 -1.113 1.00 81.38 95 ALA A O 1
ATOM 745 N N . PHE A 1 96 ? -9.768 2.274 -2.876 1.00 76.75 96 PHE A N 1
ATOM 746 C CA . PHE A 1 96 ? -10.044 3.497 -2.121 1.00 76.75 96 PHE A CA 1
ATOM 747 C C . PHE A 1 96 ? -11.481 3.544 -1.621 1.00 76.75 96 PHE A C 1
ATOM 749 O O . PHE A 1 96 ? -11.705 3.900 -0.465 1.00 76.75 96 PHE A O 1
ATOM 756 N N . TRP A 1 97 ? -12.451 3.164 -2.454 1.00 78.88 97 TRP A N 1
ATOM 757 C CA . TRP A 1 97 ? -13.846 3.112 -2.033 1.00 78.88 97 TRP A CA 1
ATOM 758 C C . TRP A 1 97 ? -14.034 2.156 -0.852 1.00 78.88 97 TRP A C 1
ATOM 760 O O . TRP A 1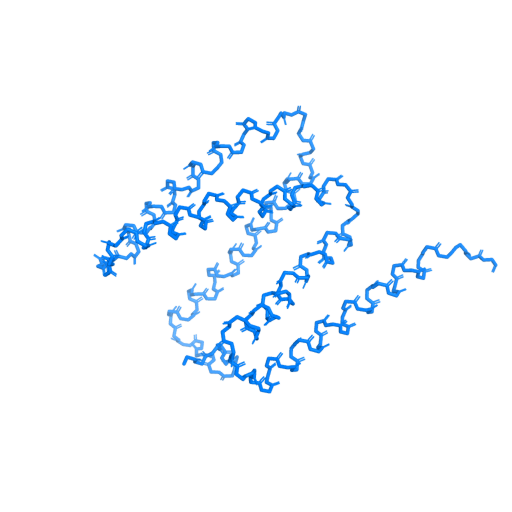 97 ? -14.587 2.571 0.165 1.00 78.88 97 TRP A O 1
ATOM 770 N N . GLY A 1 98 ? -13.495 0.935 -0.936 1.00 76.25 98 GLY A N 1
ATOM 771 C CA . GLY A 1 98 ? -13.539 -0.031 0.162 1.00 76.25 98 GLY A CA 1
ATOM 772 C C . GLY A 1 98 ? -12.826 0.474 1.420 1.00 76.25 98 GLY A C 1
ATOM 773 O O . GLY A 1 98 ? -13.375 0.397 2.515 1.00 76.25 98 GLY A O 1
ATOM 774 N N . ALA A 1 99 ? -11.637 1.068 1.282 1.00 73.50 99 ALA A N 1
ATOM 775 C CA . ALA A 1 99 ? -10.892 1.619 2.416 1.00 73.50 99 ALA A CA 1
ATOM 776 C C . ALA A 1 99 ? -11.662 2.739 3.134 1.00 73.50 99 ALA A C 1
ATOM 778 O O . ALA A 1 99 ? -11.711 2.770 4.367 1.00 73.50 99 ALA A O 1
ATOM 779 N N . VAL A 1 100 ? -12.285 3.643 2.376 1.00 72.69 100 VAL A N 1
ATOM 780 C CA . VAL A 1 100 ? -13.098 4.739 2.912 1.00 72.69 100 VAL A CA 1
ATOM 781 C C . VAL A 1 100 ? -14.384 4.208 3.544 1.00 72.69 100 VAL A C 1
ATOM 783 O O . VAL A 1 100 ? -14.725 4.621 4.652 1.00 72.69 100 VAL A O 1
ATOM 786 N N . GLU A 1 101 ? -15.079 3.281 2.884 1.00 73.69 101 GLU A N 1
ATOM 787 C CA . GLU A 1 101 ? -16.310 2.681 3.401 1.00 73.69 101 GLU A CA 1
ATOM 788 C C . GLU A 1 101 ? -16.057 1.948 4.726 1.00 73.69 101 GLU A C 1
ATOM 790 O O . GLU A 1 101 ? -16.761 2.189 5.710 1.00 73.69 101 GLU A O 1
ATOM 795 N N . ILE A 1 102 ? -15.002 1.130 4.787 1.00 72.62 102 ILE A N 1
ATOM 796 C CA . ILE A 1 102 ? -14.623 0.395 5.996 1.00 72.62 102 ILE A CA 1
ATOM 797 C C . ILE A 1 102 ? -14.211 1.361 7.113 1.00 72.62 102 ILE A C 1
ATOM 799 O O . ILE A 1 102 ? -14.598 1.171 8.266 1.00 72.62 102 ILE A O 1
ATOM 803 N N . SER A 1 103 ? -13.449 2.409 6.786 1.00 67.31 103 SER A N 1
ATOM 804 C CA . SER A 1 103 ? -12.967 3.383 7.777 1.00 67.31 103 SER A CA 1
ATOM 805 C C . SER A 1 103 ? -14.080 4.261 8.351 1.00 67.31 103 SER A C 1
ATOM 807 O O . SER A 1 103 ? -13.956 4.724 9.480 1.00 67.31 103 SER A O 1
ATOM 809 N N . GLN A 1 104 ? -15.149 4.511 7.588 1.00 68.94 104 GLN A N 1
ATOM 810 C CA . GLN A 1 104 ? -16.295 5.299 8.056 1.00 68.94 104 GLN A CA 1
ATOM 811 C C . GLN A 1 104 ? -17.326 4.463 8.822 1.00 68.94 104 GLN A C 1
ATOM 813 O O . GLN A 1 104 ? -18.013 4.998 9.689 1.00 68.94 104 GLN A O 1
ATOM 818 N N . ARG A 1 105 ? -17.474 3.174 8.488 1.00 68.31 105 ARG A N 1
ATOM 819 C CA . ARG A 1 105 ? -18.535 2.318 9.045 1.00 68.31 105 ARG A CA 1
ATOM 820 C C . ARG A 1 105 ? -18.103 1.478 10.238 1.00 68.31 105 ARG A C 1
ATOM 822 O O . ARG A 1 105 ? -18.972 1.061 11.001 1.00 68.31 105 ARG A O 1
ATOM 829 N N . PHE A 1 106 ? -16.807 1.214 10.404 1.00 71.19 106 PHE A N 1
ATOM 830 C CA . PHE A 1 106 ? -16.327 0.287 11.426 1.00 71.19 106 PHE A CA 1
ATOM 831 C C . PHE A 1 106 ? -15.306 0.906 12.395 1.00 71.19 106 PHE A C 1
ATOM 833 O O . PHE A 1 106 ? -14.564 1.816 12.021 1.00 71.19 106 PHE A O 1
ATOM 840 N N . PRO A 1 107 ? -15.224 0.395 13.641 1.00 68.19 107 PRO A N 1
ATOM 841 C CA . PRO A 1 107 ? -14.184 0.772 14.595 1.00 68.19 107 PRO A CA 1
ATOM 842 C C . PRO A 1 107 ? -12.772 0.489 14.062 1.00 68.19 107 PRO A C 1
ATOM 844 O O . PRO A 1 107 ? -12.563 -0.407 13.242 1.00 68.19 107 PRO A O 1
ATOM 847 N N . ALA A 1 108 ? -11.775 1.202 14.599 1.00 66.25 108 ALA A N 1
ATOM 848 C CA . ALA A 1 108 ? -10.378 1.125 14.157 1.00 66.25 108 ALA A CA 1
ATOM 849 C C . ALA A 1 108 ? -9.806 -0.305 14.111 1.00 66.25 108 ALA A C 1
ATOM 851 O O . ALA A 1 108 ? -8.987 -0.604 13.239 1.00 66.25 108 ALA A O 1
ATOM 852 N N . ILE A 1 109 ? -10.256 -1.177 15.017 1.00 67.50 109 ILE A N 1
ATOM 853 C CA . ILE A 1 109 ? -9.843 -2.582 15.100 1.00 67.50 109 ILE A CA 1
ATOM 854 C C . ILE A 1 109 ? -10.302 -3.351 13.856 1.00 67.50 109 ILE A C 1
ATOM 856 O O . ILE A 1 109 ? -9.501 -4.039 13.229 1.00 67.50 109 ILE A O 1
ATOM 860 N N . THR A 1 110 ? -11.553 -3.176 13.425 1.00 69.56 110 THR A N 1
ATOM 861 C CA . THR A 1 110 ? -12.093 -3.839 12.230 1.00 69.56 110 THR A CA 1
ATOM 862 C C . THR A 1 110 ? -11.455 -3.312 10.944 1.00 69.56 110 THR A C 1
ATOM 864 O O . THR A 1 110 ? -11.180 -4.098 10.040 1.00 69.56 110 THR A O 1
ATOM 867 N N . THR A 1 111 ? -11.144 -2.012 10.855 1.00 70.12 111 THR A N 1
ATOM 868 C CA . THR A 1 111 ? -10.377 -1.474 9.715 1.00 70.12 111 THR A CA 1
ATOM 869 C C . THR A 1 111 ? -8.982 -2.096 9.641 1.00 70.12 111 THR A C 1
ATOM 871 O O . THR A 1 111 ? -8.541 -2.493 8.566 1.00 70.12 111 THR A O 1
ATOM 874 N N . SER A 1 112 ? -8.299 -2.228 10.782 1.00 72.50 112 SER A N 1
ATOM 875 C CA . SER A 1 112 ? -6.984 -2.879 10.854 1.00 72.50 112 SER A CA 1
ATOM 876 C C . SER A 1 112 ? -7.057 -4.358 10.447 1.00 72.50 112 SER A C 1
ATOM 878 O O . SER A 1 112 ? -6.224 -4.854 9.684 1.00 72.50 112 SER A O 1
ATOM 880 N N . LEU A 1 113 ? -8.115 -5.049 10.883 1.00 76.44 113 LEU A N 1
ATOM 881 C CA . LEU A 1 113 ? -8.403 -6.435 10.520 1.00 76.44 113 LEU A CA 1
ATOM 882 C C . LEU A 1 113 ? -8.591 -6.598 9.003 1.00 76.44 113 LEU A C 1
ATOM 884 O O . LEU A 1 113 ? -7.989 -7.479 8.392 1.00 76.44 113 LEU A O 1
ATOM 888 N N . ALA A 1 114 ? -9.371 -5.707 8.384 1.00 76.44 114 ALA A N 1
ATOM 889 C CA . ALA A 1 114 ? -9.601 -5.702 6.943 1.00 76.44 114 ALA A CA 1
ATOM 890 C C . ALA A 1 114 ? -8.308 -5.452 6.147 1.00 76.44 114 ALA A C 1
ATOM 892 O O . ALA A 1 114 ? -8.051 -6.144 5.162 1.00 76.44 114 ALA A O 1
ATOM 893 N N . LEU A 1 115 ? -7.458 -4.523 6.600 1.00 76.81 115 LEU A N 1
ATOM 894 C CA . LEU A 1 115 ? -6.157 -4.258 5.973 1.00 76.81 115 LEU A CA 1
ATOM 895 C C . LEU A 1 115 ? -5.206 -5.458 6.087 1.00 76.81 115 LEU A C 1
ATOM 897 O O . LEU A 1 115 ? -4.487 -5.760 5.137 1.00 76.81 115 LEU A O 1
ATOM 901 N N . THR A 1 116 ? -5.255 -6.190 7.203 1.00 80.62 116 THR A N 1
ATOM 902 C CA . THR A 1 116 ? -4.490 -7.437 7.394 1.00 80.62 116 THR A CA 1
ATOM 903 C C . THR A 1 116 ? -4.966 -8.554 6.455 1.00 80.62 116 THR A C 1
ATOM 905 O O . THR A 1 116 ? -4.188 -9.430 6.083 1.00 80.62 116 THR A O 1
ATOM 908 N N . GLY A 1 117 ? -6.225 -8.511 6.013 1.00 79.81 117 GLY A N 1
ATOM 909 C CA . GLY A 1 117 ? -6.771 -9.456 5.037 1.00 79.81 117 GLY A CA 1
ATOM 910 C C . GLY A 1 117 ? -6.192 -9.300 3.626 1.00 79.81 117 GLY A C 1
ATOM 911 O O . GLY A 1 117 ? -6.071 -10.292 2.910 1.00 79.81 117 GLY A O 1
ATOM 912 N N . VAL A 1 118 ? -5.778 -8.091 3.232 1.00 82.69 118 VAL A N 1
ATOM 913 C CA . VAL A 1 118 ? -5.229 -7.802 1.892 1.00 82.69 118 VAL A CA 1
ATOM 914 C C . VAL A 1 118 ? -4.039 -8.707 1.525 1.00 82.69 118 VAL A C 1
ATOM 916 O O . VAL A 1 118 ? -4.114 -9.368 0.487 1.00 82.69 118 VAL A O 1
ATOM 919 N N . PRO A 1 119 ? -2.964 -8.817 2.337 1.00 82.00 119 PRO A N 1
ATOM 920 C CA . PRO A 1 119 ? -1.849 -9.710 2.022 1.00 82.00 119 PRO A CA 1
ATOM 921 C C . PRO A 1 119 ? -2.247 -11.192 2.029 1.00 82.00 119 PRO A C 1
ATOM 923 O O . PRO A 1 119 ? -1.735 -11.953 1.212 1.00 82.00 119 PRO A O 1
ATOM 926 N N . ILE A 1 120 ? -3.180 -11.611 2.893 1.00 82.88 120 ILE A N 1
ATOM 927 C CA . ILE A 1 120 ? -3.662 -13.002 2.950 1.00 82.88 120 ILE A CA 1
ATOM 928 C C . ILE A 1 120 ? -4.352 -13.372 1.633 1.00 82.88 120 ILE A C 1
ATOM 930 O O . ILE A 1 120 ? -4.009 -14.379 1.013 1.00 82.88 120 ILE A O 1
ATOM 934 N N . ILE A 1 121 ? -5.279 -12.528 1.174 1.00 84.06 121 ILE A N 1
ATOM 935 C CA . ILE A 1 121 ? -5.978 -12.713 -0.103 1.00 84.06 121 ILE A CA 1
ATOM 936 C C . ILE A 1 121 ? -4.977 -12.666 -1.260 1.00 84.06 121 ILE A C 1
ATOM 938 O O . ILE A 1 121 ? -5.042 -13.515 -2.142 1.00 84.06 121 ILE A O 1
ATOM 942 N N . GLY A 1 122 ? -4.014 -11.740 -1.233 1.00 83.06 122 GLY A N 1
ATOM 943 C CA . GLY A 1 122 ? -2.962 -11.650 -2.247 1.00 83.06 122 GLY A CA 1
ATOM 944 C C . GLY A 1 122 ? -2.142 -12.937 -2.374 1.00 83.06 122 GLY A C 1
ATOM 945 O O . GLY A 1 122 ? -1.932 -13.422 -3.486 1.00 83.06 122 GLY A O 1
ATOM 946 N N . ILE A 1 123 ? -1.737 -13.536 -1.249 1.00 83.06 123 ILE A N 1
ATOM 947 C CA . ILE A 1 123 ? -1.008 -14.814 -1.235 1.00 83.06 123 ILE A CA 1
ATOM 948 C C . ILE A 1 123 ? -1.894 -15.944 -1.762 1.00 83.06 123 ILE A C 1
ATOM 950 O O . ILE A 1 123 ? -1.454 -16.705 -2.618 1.00 83.06 123 ILE A O 1
ATOM 954 N N . ILE A 1 124 ? -3.145 -16.039 -1.304 1.00 83.38 124 ILE A N 1
ATOM 955 C CA . ILE A 1 124 ? -4.096 -17.054 -1.779 1.00 83.38 124 ILE A CA 1
ATOM 956 C C . ILE A 1 124 ? -4.294 -16.935 -3.296 1.00 83.38 124 ILE A C 1
ATOM 958 O O . ILE A 1 124 ? -4.159 -17.921 -4.016 1.00 83.38 124 ILE A O 1
ATOM 962 N N . CYS A 1 125 ? -4.551 -15.729 -3.801 1.00 83.56 125 CYS A N 1
ATOM 963 C CA . CYS A 1 125 ? -4.684 -15.475 -5.231 1.00 83.56 125 CYS A CA 1
ATOM 964 C C . CYS A 1 125 ? -3.409 -15.839 -5.994 1.00 83.56 125 CYS A C 1
ATOM 966 O O . CYS A 1 125 ? -3.515 -16.448 -7.051 1.00 83.56 125 CYS A O 1
ATOM 968 N N . SER A 1 126 ? -2.223 -15.531 -5.463 1.00 82.19 126 SER A N 1
ATOM 969 C CA . SER A 1 126 ? -0.952 -15.939 -6.074 1.00 82.19 126 SER A CA 1
ATOM 970 C C . SER A 1 126 ? -0.838 -17.467 -6.177 1.00 82.19 126 SER A C 1
ATOM 972 O O . SER A 1 126 ? -0.555 -18.000 -7.247 1.00 82.19 126 SER A O 1
ATOM 974 N N . LEU A 1 127 ? -1.175 -18.193 -5.108 1.00 81.75 127 LEU A N 1
ATOM 975 C CA . LEU A 1 127 ? -1.157 -19.660 -5.099 1.00 81.75 127 LEU A CA 1
ATOM 976 C C . LEU A 1 127 ? -2.104 -20.269 -6.136 1.00 81.75 127 LEU A C 1
ATOM 978 O O . LEU A 1 127 ? -1.731 -21.212 -6.830 1.00 81.75 127 LEU A O 1
ATOM 982 N N . PHE A 1 128 ? -3.320 -19.732 -6.248 1.00 82.56 128 PHE A N 1
ATOM 983 C CA . PHE A 1 128 ? -4.335 -20.266 -7.157 1.00 82.56 128 PHE A CA 1
ATOM 984 C C . PHE A 1 128 ? -4.144 -19.833 -8.615 1.00 82.56 128 PHE A C 1
ATOM 986 O O . PHE A 1 128 ? -4.375 -20.639 -9.512 1.00 82.56 128 PHE A O 1
ATOM 993 N N . LEU A 1 129 ? -3.756 -18.578 -8.865 1.00 80.75 129 LEU A N 1
ATOM 994 C CA . LEU A 1 129 ? -3.674 -18.011 -10.217 1.00 80.75 129 LEU A CA 1
ATOM 995 C C . LEU A 1 129 ? -2.308 -18.230 -10.872 1.00 80.75 129 LEU A C 1
ATOM 997 O O . LEU A 1 129 ? -2.262 -18.504 -12.068 1.00 80.75 129 LEU A O 1
ATOM 1001 N N . LEU A 1 130 ? -1.208 -18.099 -10.120 1.00 78.44 130 LEU A N 1
ATOM 1002 C CA . LEU A 1 130 ? 0.149 -18.284 -10.652 1.00 78.44 130 LEU A CA 1
ATOM 1003 C C . LEU A 1 130 ? 0.633 -19.737 -10.522 1.00 78.44 130 LEU A C 1
ATOM 1005 O O . LEU A 1 130 ? 1.559 -20.131 -11.226 1.00 78.44 130 LEU A O 1
ATOM 1009 N N . GLY A 1 131 ? 0.019 -20.544 -9.648 1.00 72.75 131 GLY A N 1
ATOM 1010 C CA . GLY A 1 131 ? 0.405 -21.945 -9.438 1.00 72.75 131 GLY A CA 1
ATOM 1011 C C . GLY A 1 131 ? 1.812 -22.120 -8.851 1.00 72.75 131 GLY A C 1
ATOM 1012 O O . GLY A 1 131 ? 2.380 -23.213 -8.905 1.00 72.75 131 GLY A O 1
ATOM 1013 N N . GLU A 1 132 ? 2.401 -21.052 -8.310 1.00 70.62 132 GLU A N 1
ATOM 1014 C CA . GLU A 1 132 ? 3.730 -21.090 -7.712 1.00 70.62 132 GLU A CA 1
ATOM 1015 C C . GLU A 1 132 ? 3.723 -21.903 -6.414 1.00 70.62 132 GLU A C 1
ATOM 1017 O O . GLU A 1 132 ? 2.823 -21.790 -5.580 1.00 70.62 132 GLU A O 1
ATOM 1022 N N . LYS A 1 133 ? 4.763 -22.723 -6.215 1.00 72.56 133 LYS A N 1
ATOM 1023 C CA . LYS A 1 133 ? 4.965 -23.420 -4.942 1.00 72.56 133 LYS A CA 1
ATOM 1024 C C . LYS A 1 133 ? 5.416 -22.391 -3.901 1.00 72.56 133 LYS A C 1
ATOM 1026 O O . LYS A 1 133 ? 6.506 -21.837 -4.063 1.00 72.56 133 LYS A O 1
ATOM 1031 N N . PRO A 1 134 ? 4.636 -22.142 -2.835 1.00 70.38 134 PRO A N 1
ATOM 1032 C CA . PRO A 1 134 ? 5.027 -21.181 -1.818 1.00 70.38 134 PRO A CA 1
ATOM 1033 C C . PRO A 1 134 ? 6.324 -21.638 -1.164 1.00 70.38 134 PRO A C 1
ATOM 1035 O O . PRO A 1 134 ? 6.474 -22.807 -0.802 1.00 70.38 134 PRO A O 1
ATOM 1038 N N . SER A 1 135 ? 7.262 -20.708 -0.987 1.00 80.44 135 SER A N 1
ATOM 1039 C CA . SER A 1 135 ? 8.441 -20.988 -0.176 1.00 80.44 135 SER A CA 1
ATOM 1040 C C . SER A 1 135 ? 8.020 -21.261 1.271 1.00 80.44 135 SER A C 1
ATOM 1042 O O . SER A 1 135 ? 6.990 -20.770 1.745 1.00 80.44 135 SER A O 1
ATOM 1044 N N . LEU A 1 136 ? 8.837 -22.021 2.003 1.00 78.94 136 LEU A N 1
ATOM 1045 C CA . LEU A 1 136 ? 8.569 -22.327 3.410 1.00 78.94 136 LEU A CA 1
ATOM 1046 C C . LEU A 1 136 ? 8.382 -21.049 4.250 1.00 78.94 136 LEU A C 1
ATOM 1048 O O . LEU A 1 136 ? 7.524 -21.002 5.125 1.00 78.94 136 LEU A O 1
ATOM 1052 N N . PHE A 1 137 ? 9.122 -19.983 3.933 1.00 80.31 137 PHE A N 1
ATOM 1053 C CA . PHE A 1 137 ? 8.996 -18.686 4.600 1.00 80.31 137 PHE A CA 1
ATOM 1054 C C . PHE A 1 137 ? 7.640 -18.013 4.359 1.00 80.31 137 PHE A C 1
ATOM 1056 O O . PHE A 1 137 ? 7.095 -17.421 5.287 1.00 80.31 137 PHE A O 1
ATOM 1063 N N . VAL A 1 138 ? 7.068 -18.133 3.154 1.00 80.25 138 VAL A N 1
ATOM 1064 C CA . VAL A 1 138 ? 5.726 -17.603 2.839 1.00 80.25 138 VAL A CA 1
ATOM 1065 C C . VAL A 1 138 ? 4.646 -18.354 3.617 1.00 80.25 138 VAL A C 1
ATOM 1067 O O . VAL A 1 138 ? 3.702 -17.750 4.117 1.00 80.25 138 VAL A O 1
ATOM 1070 N N . LEU A 1 139 ? 4.794 -19.670 3.769 1.00 82.56 139 LEU A N 1
ATOM 1071 C CA . LEU A 1 139 ? 3.887 -20.478 4.589 1.00 82.56 139 LEU A CA 1
ATOM 1072 C C . LEU A 1 139 ? 3.955 -20.088 6.071 1.00 82.56 139 LEU A C 1
ATOM 1074 O O . LEU A 1 139 ? 2.915 -19.963 6.722 1.00 82.56 139 LEU A O 1
ATOM 1078 N N . ILE A 1 140 ? 5.161 -19.863 6.598 1.00 84.75 140 ILE A N 1
ATOM 1079 C CA . ILE A 1 140 ? 5.359 -19.423 7.985 1.00 84.75 140 ILE A CA 1
ATOM 1080 C C . ILE A 1 140 ? 4.740 -18.038 8.202 1.00 84.75 140 ILE A C 1
ATOM 1082 O O . ILE A 1 140 ? 3.982 -17.857 9.157 1.00 84.75 140 ILE A O 1
ATOM 1086 N N . SER A 1 141 ? 5.002 -17.076 7.312 1.00 82.00 141 SER A N 1
ATOM 1087 C CA . SER A 1 141 ? 4.451 -15.722 7.440 1.00 82.00 141 SER A CA 1
ATOM 1088 C C . SER A 1 141 ? 2.926 -15.708 7.323 1.00 82.00 141 SER A C 1
ATOM 1090 O O . SER A 1 141 ? 2.262 -15.062 8.134 1.00 82.00 141 SER A O 1
ATOM 1092 N N . LEU A 1 142 ? 2.357 -16.481 6.394 1.00 84.69 142 LEU A N 1
ATOM 1093 C CA . LEU A 1 142 ? 0.909 -16.647 6.259 1.00 84.69 142 LEU A CA 1
ATOM 1094 C C . LEU A 1 142 ? 0.286 -17.231 7.534 1.00 84.69 142 LEU A C 1
ATOM 1096 O O . LEU A 1 142 ? -0.719 -16.718 8.023 1.00 84.69 142 LEU A O 1
ATOM 1100 N N . SER A 1 143 ? 0.904 -18.269 8.100 1.00 85.38 143 SER A N 1
ATOM 1101 C CA . SER A 1 143 ? 0.430 -18.896 9.340 1.00 85.38 143 SER A CA 1
ATOM 1102 C C . SER A 1 143 ? 0.446 -17.903 10.502 1.00 85.38 143 SER A C 1
ATOM 1104 O O . SER A 1 143 ? -0.526 -17.795 11.247 1.00 85.38 143 SER A O 1
ATOM 1106 N N . MET A 1 144 ? 1.521 -17.124 10.624 1.00 85.56 144 MET A N 1
ATOM 1107 C CA . MET A 1 144 ? 1.674 -16.119 11.674 1.00 85.56 144 MET A CA 1
ATOM 1108 C C . MET A 1 144 ? 0.662 -14.971 11.532 1.00 85.56 144 MET A C 1
ATOM 1110 O O . MET A 1 144 ? 0.095 -14.539 12.536 1.00 85.56 144 MET A O 1
ATOM 1114 N N . LEU A 1 145 ? 0.364 -14.535 10.301 1.00 86.00 145 LEU A N 1
ATOM 1115 C CA . LEU A 1 145 ? -0.702 -13.564 10.024 1.00 86.00 145 LEU A CA 1
ATOM 1116 C C . LEU A 1 145 ? -2.078 -14.091 10.449 1.00 86.00 14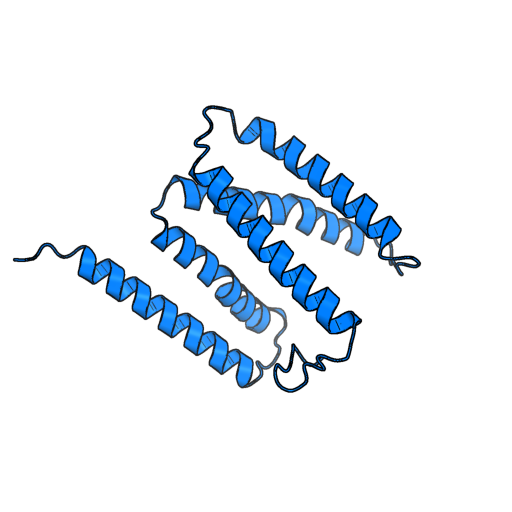5 LEU A C 1
ATOM 1118 O O . LEU A 1 145 ? -2.823 -13.376 11.117 1.00 86.00 145 LEU A O 1
ATOM 1122 N N . ILE A 1 146 ? -2.402 -15.344 10.112 1.00 85.56 146 ILE A N 1
ATOM 1123 C CA . ILE A 1 146 ? -3.678 -15.975 10.488 1.00 85.56 146 ILE A CA 1
ATOM 1124 C C . ILE A 1 146 ? -3.799 -16.096 12.012 1.00 85.56 146 ILE A C 1
ATOM 1126 O O . ILE A 1 146 ? -4.849 -15.784 12.572 1.00 85.56 146 ILE A O 1
ATOM 1130 N N . ILE A 1 147 ? -2.731 -16.500 12.701 1.00 86.62 147 ILE A N 1
ATOM 1131 C CA . ILE A 1 147 ? -2.726 -16.602 14.168 1.00 86.62 147 ILE A CA 1
ATOM 1132 C C . ILE A 1 147 ? -2.938 -15.223 14.805 1.00 86.62 147 ILE A C 1
ATOM 1134 O O . ILE A 1 147 ? -3.776 -15.087 15.698 1.00 86.62 147 ILE A O 1
ATOM 1138 N N . GLY A 1 148 ? -2.228 -14.195 14.329 1.00 84.06 148 GLY A N 1
ATOM 1139 C CA . GLY A 1 148 ? -2.408 -12.820 14.801 1.00 84.06 148 GLY A CA 1
ATOM 1140 C C . GLY A 1 148 ? -3.846 -12.329 14.610 1.00 84.06 148 GLY A C 1
ATOM 1141 O O . GLY A 1 148 ? -4.440 -11.782 15.538 1.00 84.06 148 GLY A O 1
ATOM 1142 N N . LEU A 1 149 ? -4.435 -12.610 13.445 1.00 82.94 149 LEU A N 1
ATOM 1143 C CA . LEU A 1 149 ? -5.823 -12.287 13.116 1.00 82.94 149 LEU A CA 1
ATOM 1144 C C . LEU A 1 149 ? -6.814 -12.943 14.092 1.00 82.94 149 LEU A C 1
ATOM 1146 O O . LEU A 1 149 ? -7.685 -12.266 14.637 1.00 82.94 149 LEU A O 1
ATOM 1150 N N . ILE A 1 150 ? -6.661 -14.247 14.346 1.00 84.06 150 ILE A N 1
ATOM 1151 C CA . ILE A 1 150 ? -7.513 -14.997 15.281 1.00 84.06 150 ILE A CA 1
ATOM 1152 C C . ILE A 1 150 ? -7.386 -14.426 16.696 1.00 84.06 150 ILE A C 1
ATOM 1154 O O . ILE A 1 150 ? -8.397 -14.228 17.366 1.00 84.06 150 ILE A O 1
ATOM 1158 N N . CYS A 1 151 ? -6.165 -14.124 17.141 1.00 84.62 151 CYS A N 1
ATOM 1159 C CA . CYS A 1 151 ? -5.913 -13.580 18.474 1.00 84.62 151 CYS A CA 1
ATOM 1160 C C . CYS A 1 151 ? -6.631 -12.235 18.685 1.00 84.62 151 CYS A C 1
ATOM 1162 O O . CYS A 1 151 ? -7.292 -12.038 19.704 1.00 84.62 151 CYS A O 1
ATOM 1164 N N . VAL A 1 152 ? -6.584 -11.346 17.685 1.00 81.56 152 VAL A N 1
ATOM 1165 C CA . VAL A 1 152 ? -7.293 -10.055 17.715 1.00 81.56 152 VAL A CA 1
ATOM 1166 C C . VAL A 1 152 ? -8.811 -10.247 17.756 1.00 81.56 152 VAL A C 1
ATOM 1168 O O . VAL A 1 152 ? -9.482 -9.591 18.550 1.00 81.56 152 VAL A O 1
ATOM 1171 N N . ILE A 1 153 ? -9.360 -11.158 16.945 1.00 82.00 153 ILE A N 1
ATOM 1172 C CA . ILE A 1 153 ? -10.805 -11.445 16.930 1.00 82.00 153 ILE A CA 1
ATOM 1173 C C . ILE A 1 153 ? -11.269 -11.992 18.286 1.00 82.00 153 ILE A C 1
ATOM 1175 O O . ILE A 1 153 ? -12.311 -11.579 18.795 1.00 82.00 153 ILE A O 1
ATOM 1179 N N . VAL A 1 154 ? -10.500 -12.906 18.885 1.00 82.81 154 VAL A N 1
ATOM 1180 C CA . VAL A 1 154 ? -10.805 -13.458 20.213 1.00 82.81 154 VAL A CA 1
ATOM 1181 C C . VAL A 1 154 ? -10.732 -12.368 21.284 1.00 82.81 154 VAL A C 1
ATOM 1183 O O . VAL A 1 154 ? -11.612 -12.318 22.141 1.00 82.81 154 VAL A O 1
ATOM 1186 N N . GLY A 1 155 ? -9.740 -11.475 21.214 1.00 78.31 155 GLY A N 1
ATOM 1187 C CA . GLY A 1 155 ? -9.621 -10.325 22.115 1.00 78.31 155 GLY A CA 1
ATOM 1188 C C . GLY A 1 155 ? -10.823 -9.374 22.043 1.00 78.31 155 GLY A C 1
ATOM 1189 O O . GLY A 1 155 ? -11.421 -9.082 23.076 1.00 78.31 155 GLY A O 1
ATOM 1190 N N . ASP A 1 156 ? -11.247 -8.972 20.837 1.00 74.94 156 ASP A N 1
ATOM 1191 C CA . ASP A 1 156 ? -12.434 -8.111 20.641 1.00 74.94 156 ASP A CA 1
ATOM 1192 C C . ASP A 1 156 ? -13.724 -8.794 21.136 1.00 74.94 156 ASP A C 1
ATOM 1194 O O . ASP A 1 156 ? -14.606 -8.155 21.714 1.00 74.94 156 ASP A O 1
ATOM 1198 N N . TYR A 1 157 ? -13.828 -10.118 20.967 1.00 70.56 157 TYR A N 1
ATOM 1199 C CA . TYR A 1 157 ? -14.965 -10.890 21.473 1.00 70.56 157 TYR A CA 1
ATOM 1200 C C . TYR A 1 157 ? -15.011 -10.944 23.009 1.00 70.56 157 TYR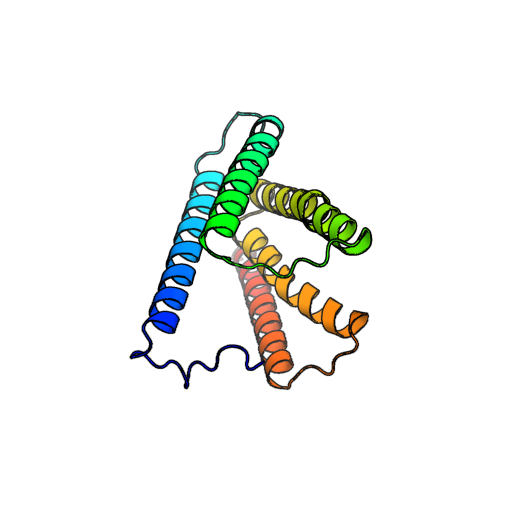 A C 1
ATOM 1202 O O . TYR A 1 157 ? -16.097 -10.952 23.591 1.00 70.56 157 TYR A O 1
ATOM 1210 N N . GLN A 1 158 ? -13.853 -10.980 23.675 1.00 68.62 158 GLN A N 1
ATOM 1211 C CA . GLN A 1 158 ? -13.769 -10.969 25.138 1.00 68.62 158 GLN A CA 1
ATOM 1212 C C . GLN A 1 158 ? -14.101 -9.594 25.726 1.00 68.62 158 GLN A C 1
ATOM 1214 O O . GLN A 1 158 ? -14.808 -9.537 26.728 1.00 68.62 158 GLN A O 1
ATOM 1219 N N . GLU A 1 159 ? -13.681 -8.503 25.082 1.00 64.38 159 GLU A N 1
ATOM 1220 C CA . GLU A 1 159 ? -13.977 -7.130 25.525 1.00 64.38 159 GLU A CA 1
ATOM 1221 C C . GLU A 1 159 ? -15.482 -6.796 25.452 1.00 64.38 159 GLU A C 1
ATOM 1223 O O . GLU A 1 159 ? -16.005 -6.046 26.274 1.00 64.38 159 GLU A O 1
ATOM 1228 N N . LYS A 1 160 ? -16.215 -7.409 24.511 1.00 60.66 160 LYS A N 1
ATOM 1229 C CA . LYS A 1 160 ? -17.675 -7.250 24.369 1.00 60.66 160 LYS A CA 1
ATOM 1230 C C . LYS A 1 160 ? -18.515 -8.104 25.318 1.00 60.66 160 LYS A C 1
ATOM 1232 O O . LYS A 1 160 ? -19.735 -7.922 25.340 1.00 60.66 160 LYS A O 1
ATOM 1237 N N . LYS A 1 161 ? -17.933 -9.029 26.091 1.00 49.31 161 LYS A N 1
ATOM 1238 C CA . LYS A 1 161 ? -18.689 -9.734 27.136 1.00 49.31 161 LYS A CA 1
ATOM 1239 C C . LYS A 1 161 ? -18.841 -8.803 28.346 1.00 49.31 161 LYS A C 1
ATOM 1241 O O . LYS A 1 161 ? -17.836 -8.501 28.983 1.00 49.31 161 LYS A O 1
ATOM 1246 N N . PRO A 1 162 ? -20.060 -8.346 28.697 1.00 48.91 162 PRO A N 1
ATOM 1247 C CA . PRO A 1 162 ? -20.251 -7.618 29.943 1.00 48.91 162 PRO A CA 1
ATOM 1248 C C . PRO A 1 162 ? -19.930 -8.571 31.098 1.00 48.91 162 PRO A C 1
ATOM 1250 O O . PRO A 1 162 ? -20.434 -9.693 31.123 1.00 48.91 162 PRO A O 1
ATOM 1253 N N . ASN A 1 163 ? -19.065 -8.134 32.018 1.00 52.59 163 ASN A N 1
ATOM 1254 C CA . ASN A 1 163 ? -18.762 -8.861 33.249 1.00 52.59 163 ASN A CA 1
ATOM 1255 C C . ASN A 1 163 ? -20.076 -9.129 34.000 1.00 52.59 163 ASN A C 1
ATOM 1257 O O . ASN A 1 163 ? -20.669 -8.200 34.548 1.00 52.59 163 ASN A O 1
ATOM 1261 N N . THR A 1 164 ? -20.540 -10.377 33.972 1.00 47.41 164 THR A N 1
ATOM 1262 C CA . THR A 1 164 ? -21.556 -10.913 34.890 1.00 47.41 164 THR A CA 1
ATOM 1263 C C . THR A 1 164 ? -20.903 -11.350 36.183 1.00 47.41 164 THR A C 1
ATOM 1265 O O . THR A 1 164 ? -19.866 -12.045 36.070 1.00 47.41 164 THR A O 1
#